Protein AF-A0A1F3X5K0-F1 (afdb_monomer_lite)

pLDDT: mean 75.45, std 17.31, range [37.12, 91.31]

Foldseek 3Di:
DQFADDDDPDCRVVVLVPDDPQQNVLVVVQNSCVRVVHHGPDWDDPPVVHPPDIDHDDDDPVPPPPVVVVVVVVVPPDD

Sequence (79 aa):
MKIKPVEFLGDALDALRSFPPQARRLAGFQVDRIQRGLEPVDWKPLLAVGKGVKEIRIWDEADIDLATDRYKALIRSKK

Structure (mmCIF, N/CA/C/O backbone):
data_AF-A0A1F3X5K0-F1
#
_entry.id   AF-A0A1F3X5K0-F1
#
loop_
_atom_site.group_PDB
_atom_site.id
_atom_site.type_symbol
_atom_site.label_atom_id
_atom_site.label_alt_id
_atom_site.label_comp_id
_atom_site.label_asym_id
_atom_site.label_entity_id
_atom_site.label_seq_id
_atom_site.pdbx_PDB_ins_code
_atom_site.Cartn_x
_atom_site.Cartn_y
_atom_site.Cartn_z
_atom_site.occupancy
_atom_site.B_iso_or_equiv
_atom_site.auth_seq_id
_atom_site.auth_comp_id
_atom_site.auth_asym_id
_atom_site.auth_atom_id
_atom_site.pdbx_PDB_model_num
ATOM 1 N N . MET A 1 1 ? 9.088 -2.224 19.843 1.00 63.41 1 MET A N 1
ATOM 2 C CA . MET A 1 1 ? 7.959 -1.540 19.165 1.00 63.41 1 MET A CA 1
ATOM 3 C C . MET A 1 1 ? 6.887 -2.567 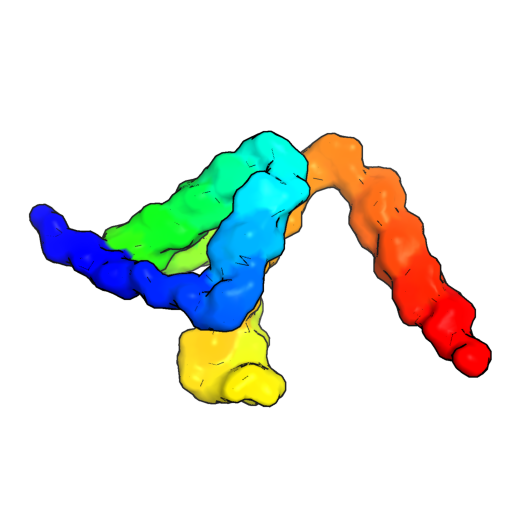18.840 1.00 63.41 1 MET A C 1
ATOM 5 O O . MET A 1 1 ? 7.243 -3.646 18.386 1.00 63.41 1 MET A O 1
ATOM 9 N N . LYS A 1 2 ? 5.606 -2.263 19.082 1.00 77.69 2 LYS A N 1
ATOM 10 C CA . LYS A 1 2 ? 4.483 -3.141 18.714 1.00 77.69 2 LYS A CA 1
ATOM 11 C C . LYS A 1 2 ? 4.061 -2.820 17.277 1.00 77.69 2 LYS A C 1
ATOM 13 O O . LYS A 1 2 ? 3.666 -1.692 17.004 1.00 77.69 2 LYS A O 1
ATOM 18 N N . ILE A 1 3 ? 4.197 -3.789 16.377 1.00 86.56 3 ILE A N 1
ATOM 19 C CA . ILE A 1 3 ? 3.791 -3.682 14.969 1.00 86.56 3 ILE A CA 1
ATOM 20 C C . ILE A 1 3 ? 2.265 -3.844 14.904 1.00 86.56 3 ILE A C 1
ATOM 22 O O . ILE A 1 3 ? 1.717 -4.744 15.544 1.00 86.56 3 ILE A O 1
ATOM 26 N N . LYS A 1 4 ? 1.566 -2.968 14.175 1.00 85.56 4 LYS A N 1
ATOM 27 C CA . LYS A 1 4 ? 0.124 -3.114 13.940 1.00 85.56 4 LYS A CA 1
ATOM 28 C C . LYS A 1 4 ? -0.113 -4.302 12.996 1.00 85.56 4 LYS A C 1
ATOM 30 O O . LYS A 1 4 ? 0.558 -4.383 11.964 1.00 85.56 4 LYS A O 1
ATOM 35 N N . PRO A 1 5 ? -1.035 -5.223 13.317 1.00 85.19 5 PRO A N 1
ATOM 36 C CA . PRO A 1 5 ? -1.375 -6.306 12.405 1.00 85.19 5 PRO A CA 1
ATOM 37 C C . PRO A 1 5 ? -1.997 -5.740 11.123 1.00 85.19 5 PRO A C 1
ATOM 39 O O . PRO A 1 5 ? -2.671 -4.711 11.155 1.00 85.19 5 PRO A O 1
ATOM 42 N N . VAL A 1 6 ? -1.746 -6.414 10.001 1.00 84.25 6 VAL A N 1
ATOM 43 C CA . VAL A 1 6 ? -2.369 -6.124 8.704 1.00 84.25 6 VAL A CA 1
ATOM 44 C C . VAL A 1 6 ? -3.140 -7.356 8.290 1.00 84.25 6 VAL A C 1
ATOM 46 O O . VAL A 1 6 ? -2.616 -8.467 8.347 1.00 84.25 6 VAL A O 1
ATOM 49 N N . GLU A 1 7 ? -4.376 -7.137 7.874 1.00 85.69 7 GLU A N 1
ATOM 50 C CA . GLU A 1 7 ? -5.249 -8.164 7.337 1.00 85.69 7 GLU A CA 1
ATOM 51 C C . GLU A 1 7 ? -5.494 -7.860 5.859 1.00 85.69 7 GLU A C 1
ATOM 53 O O . GLU A 1 7 ? -5.833 -6.732 5.494 1.00 85.69 7 GLU A O 1
ATOM 58 N N . PHE A 1 8 ? -5.279 -8.859 5.005 1.00 84.00 8 PHE A N 1
ATOM 59 C CA . PHE A 1 8 ? -5.620 -8.783 3.590 1.00 84.00 8 PHE A CA 1
ATOM 60 C C . PHE A 1 8 ? -6.994 -9.418 3.404 1.00 84.00 8 PHE A C 1
ATOM 62 O O . PHE A 1 8 ? -7.197 -10.568 3.786 1.00 84.00 8 PHE A O 1
ATOM 69 N N . LEU A 1 9 ? -7.931 -8.667 2.830 1.00 83.94 9 LEU A N 1
ATOM 70 C CA . LEU A 1 9 ? -9.300 -9.124 2.610 1.00 83.94 9 LEU A CA 1
ATOM 71 C C . LEU A 1 9 ? -9.461 -9.674 1.190 1.00 83.94 9 LEU A C 1
ATOM 73 O O . LEU A 1 9 ? -8.925 -9.103 0.241 1.00 83.94 9 LEU A O 1
ATOM 77 N N . GLY A 1 10 ? -10.233 -10.752 1.045 1.00 87.19 10 GLY A N 1
ATOM 78 C CA . GLY A 1 10 ? -10.526 -11.354 -0.257 1.00 87.19 10 GLY A CA 1
ATOM 79 C C . GLY A 1 10 ? -9.263 -11.803 -0.997 1.00 87.19 10 GLY A C 1
ATOM 80 O O . GLY A 1 10 ? -8.408 -12.477 -0.428 1.00 87.19 10 GLY A O 1
ATOM 81 N N . ASP A 1 11 ? -9.143 -11.407 -2.262 1.00 87.06 11 ASP A N 1
ATOM 82 C CA . ASP A 1 11 ? -8.021 -11.724 -3.153 1.00 87.06 11 ASP A CA 1
ATOM 83 C C . ASP A 1 11 ? -6.873 -10.700 -3.088 1.00 87.06 11 ASP A C 1
ATOM 85 O O . ASP A 1 11 ? -5.905 -10.800 -3.846 1.00 87.06 11 ASP A O 1
ATOM 89 N N . ALA A 1 12 ? -6.926 -9.728 -2.168 1.00 83.81 12 ALA A N 1
ATOM 90 C CA . ALA A 1 12 ? -5.977 -8.615 -2.124 1.00 83.81 12 ALA A CA 1
ATOM 91 C C . ALA A 1 12 ? -4.509 -9.061 -1.994 1.00 83.81 12 ALA A C 1
ATOM 93 O O . ALA A 1 12 ? -3.620 -8.445 -2.584 1.00 83.81 12 ALA A O 1
ATOM 94 N N . LEU A 1 13 ? -4.235 -10.133 -1.240 1.00 85.25 13 LEU A N 1
ATOM 95 C CA . LEU A 1 13 ? -2.876 -10.662 -1.091 1.00 85.25 13 LEU A CA 1
ATOM 96 C C . LEU A 1 13 ? -2.363 -11.295 -2.391 1.00 85.25 13 LEU A C 1
ATOM 98 O O . LEU A 1 13 ? -1.194 -11.122 -2.742 1.00 85.25 13 LEU A O 1
ATOM 102 N N . ASP A 1 14 ? -3.222 -12.010 -3.110 1.00 86.19 14 ASP A N 1
ATOM 103 C CA . ASP A 1 14 ? -2.850 -12.670 -4.360 1.00 86.19 14 ASP A CA 1
ATOM 104 C C . ASP A 1 14 ? -2.715 -11.655 -5.499 1.00 86.19 14 ASP A C 1
ATOM 106 O O . ASP A 1 14 ? -1.728 -11.689 -6.241 1.00 86.19 14 ASP A O 1
ATOM 110 N N . ALA A 1 15 ? -3.606 -10.660 -5.552 1.00 85.44 15 ALA A N 1
ATOM 111 C CA . ALA A 1 15 ? -3.462 -9.494 -6.415 1.00 85.44 15 ALA A CA 1
ATOM 112 C C . ALA A 1 15 ? -2.113 -8.798 -6.174 1.00 85.44 15 ALA A C 1
ATOM 114 O O . ALA A 1 15 ? -1.349 -8.587 -7.117 1.00 85.44 15 ALA A O 1
ATOM 115 N N . LEU A 1 16 ? -1.750 -8.539 -4.913 1.00 85.12 16 LEU A N 1
ATOM 116 C CA . LEU A 1 16 ? -0.467 -7.926 -4.576 1.00 85.12 16 LEU A CA 1
ATOM 117 C C . LEU A 1 16 ? 0.739 -8.784 -5.000 1.00 85.12 16 LEU A C 1
ATOM 119 O O . LEU A 1 16 ? 1.763 -8.260 -5.442 1.00 85.12 16 LEU A O 1
ATOM 123 N N . ARG A 1 17 ? 0.639 -10.112 -4.886 1.00 86.25 17 ARG A N 1
ATOM 124 C CA . ARG A 1 17 ? 1.701 -11.040 -5.308 1.00 86.25 17 ARG A CA 1
ATOM 125 C C . ARG A 1 17 ? 1.919 -11.044 -6.818 1.00 86.25 17 ARG A C 1
ATOM 127 O O . ARG A 1 17 ? 3.066 -11.243 -7.230 1.00 86.25 17 ARG A O 1
ATOM 134 N N . SER A 1 18 ? 0.861 -10.804 -7.596 1.00 87.88 18 SER A N 1
ATOM 135 C CA . SER A 1 18 ? 0.887 -10.730 -9.064 1.00 87.88 18 SER A CA 1
ATOM 136 C C . SER A 1 18 ? 1.490 -9.437 -9.625 1.00 87.88 18 SER A C 1
ATOM 138 O O . SER A 1 18 ? 1.759 -9.356 -10.823 1.00 87.88 18 SER A O 1
ATOM 140 N N . PHE A 1 19 ? 1.726 -8.426 -8.781 1.00 82.56 19 PHE A N 1
ATOM 141 C CA . PHE A 1 19 ? 2.318 -7.167 -9.224 1.00 82.56 19 PHE A CA 1
ATOM 142 C C . PHE A 1 19 ? 3.748 -7.367 -9.751 1.00 82.56 19 PHE A C 1
ATOM 144 O O . PHE A 1 19 ? 4.471 -8.249 -9.265 1.00 82.56 19 PHE A O 1
ATOM 151 N N . PRO A 1 20 ? 4.203 -6.502 -10.681 1.00 87.25 20 PRO A N 1
ATOM 152 C CA . PRO A 1 20 ? 5.603 -6.448 -11.078 1.00 87.25 20 PRO A CA 1
ATOM 153 C C . PRO A 1 20 ? 6.533 -6.353 -9.857 1.00 87.25 20 PRO A C 1
ATOM 155 O O . PRO A 1 20 ? 6.166 -5.735 -8.849 1.00 87.25 20 PRO A O 1
ATOM 158 N N . PRO A 1 21 ? 7.755 -6.918 -9.913 1.00 86.06 21 PRO A N 1
ATOM 159 C CA . PRO A 1 21 ? 8.652 -6.969 -8.759 1.00 86.06 21 PRO A CA 1
ATOM 160 C C . PRO A 1 21 ? 8.899 -5.614 -8.080 1.00 86.06 21 PRO A C 1
ATOM 162 O O . PRO A 1 21 ? 9.002 -5.561 -6.853 1.00 86.06 21 PRO A O 1
ATOM 165 N N . GLN A 1 22 ? 8.979 -4.527 -8.852 1.00 83.75 22 GLN A N 1
ATOM 166 C CA . GLN A 1 22 ? 9.184 -3.173 -8.337 1.00 83.75 22 GLN A CA 1
ATOM 167 C C . GLN A 1 22 ? 7.950 -2.651 -7.596 1.00 83.75 22 GLN A C 1
ATOM 169 O O . GLN A 1 22 ? 8.056 -2.321 -6.414 1.00 83.75 22 GLN A O 1
ATOM 174 N N . ALA A 1 23 ? 6.777 -2.687 -8.229 1.00 83.75 23 ALA A N 1
ATOM 175 C CA . ALA A 1 23 ? 5.509 -2.318 -7.601 1.00 83.75 23 ALA A CA 1
ATOM 176 C C . ALA A 1 23 ? 5.224 -3.132 -6.326 1.00 83.75 23 ALA A C 1
ATOM 178 O O . ALA A 1 23 ? 4.825 -2.573 -5.305 1.00 83.75 23 ALA A O 1
ATOM 179 N N . ARG A 1 24 ? 5.512 -4.441 -6.333 1.00 86.19 24 ARG A N 1
ATOM 180 C CA . ARG A 1 24 ? 5.351 -5.310 -5.158 1.00 86.19 24 ARG A CA 1
ATOM 181 C C . ARG A 1 24 ? 6.280 -4.922 -4.004 1.00 86.19 24 ARG A C 1
ATOM 183 O O . ARG A 1 24 ? 5.851 -4.918 -2.851 1.00 86.19 24 ARG A O 1
ATOM 190 N N . ARG A 1 25 ? 7.543 -4.574 -4.289 1.00 87.38 25 ARG A N 1
ATOM 191 C CA . ARG A 1 25 ? 8.483 -4.068 -3.268 1.00 87.38 25 ARG A CA 1
ATOM 192 C C . ARG A 1 25 ? 8.010 -2.741 -2.682 1.00 87.38 25 ARG A C 1
ATOM 194 O O . ARG A 1 25 ? 8.006 -2.589 -1.462 1.00 87.38 25 ARG A O 1
ATOM 201 N N . LEU A 1 26 ? 7.587 -1.810 -3.537 1.00 87.56 26 LEU A N 1
ATOM 202 C CA . LEU A 1 26 ? 7.074 -0.511 -3.105 1.00 87.56 26 LEU A CA 1
ATOM 203 C C . LEU A 1 26 ? 5.831 -0.677 -2.226 1.00 87.56 26 LEU A C 1
ATOM 205 O O . LEU A 1 26 ? 5.763 -0.076 -1.158 1.00 87.56 26 LEU A O 1
ATOM 209 N N . ALA A 1 27 ? 4.902 -1.553 -2.607 1.00 87.56 27 ALA A N 1
ATOM 210 C CA . ALA A 1 27 ? 3.731 -1.868 -1.797 1.00 87.56 27 ALA A CA 1
ATOM 211 C C . ALA A 1 27 ? 4.108 -2.401 -0.411 1.00 87.56 27 ALA A C 1
ATOM 213 O O . ALA A 1 27 ? 3.590 -1.914 0.593 1.00 87.56 27 ALA A O 1
ATOM 214 N N . GLY A 1 28 ? 5.047 -3.351 -0.342 1.00 90.50 28 GLY A N 1
ATOM 215 C CA . GLY A 1 28 ? 5.535 -3.894 0.928 1.00 90.50 28 GLY A CA 1
ATOM 216 C C . GLY A 1 28 ? 6.122 -2.817 1.843 1.00 90.50 28 GLY A C 1
ATOM 217 O O . GLY A 1 28 ? 5.833 -2.803 3.038 1.00 90.50 28 GLY A O 1
ATOM 218 N N . PHE A 1 29 ? 6.870 -1.864 1.280 1.00 89.94 29 PHE A N 1
ATOM 219 C CA . PHE A 1 29 ? 7.391 -0.721 2.033 1.00 89.94 29 PHE A CA 1
ATOM 220 C C . PHE A 1 29 ? 6.273 0.175 2.588 1.00 89.94 29 PHE A C 1
ATOM 222 O O . PHE A 1 29 ? 6.324 0.573 3.751 1.00 89.94 29 PHE A O 1
ATOM 229 N N . GLN A 1 30 ? 5.234 0.467 1.799 1.00 89.62 30 GLN A N 1
ATOM 230 C CA . GLN A 1 30 ? 4.099 1.264 2.282 1.00 89.62 30 GLN A CA 1
ATOM 231 C C . GLN A 1 30 ? 3.307 0.536 3.380 1.00 89.62 30 GLN A C 1
ATOM 233 O O . GLN A 1 30 ? 2.879 1.165 4.348 1.00 89.62 30 GLN A O 1
ATOM 238 N N . VAL A 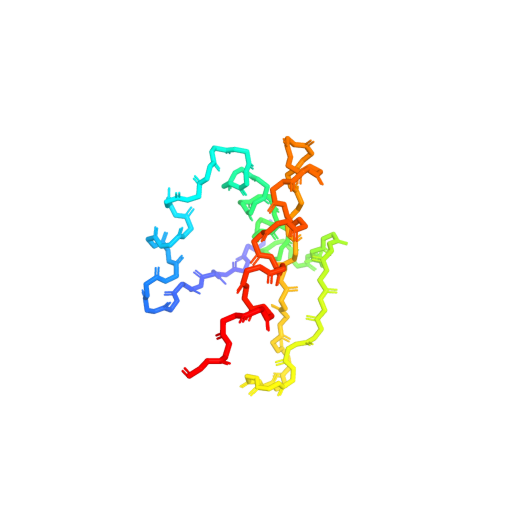1 31 ? 3.155 -0.787 3.272 1.00 89.75 31 VAL A N 1
ATOM 239 C CA . VAL A 1 31 ? 2.519 -1.608 4.313 1.00 89.75 31 VAL A CA 1
ATOM 240 C C . VAL A 1 31 ? 3.334 -1.573 5.611 1.00 89.75 31 VAL A C 1
ATOM 242 O O . VAL A 1 31 ? 2.761 -1.293 6.662 1.00 89.75 31 VAL A O 1
ATOM 245 N N . ASP A 1 32 ? 4.658 -1.760 5.557 1.00 90.12 32 ASP A N 1
ATOM 246 C CA . ASP A 1 32 ? 5.531 -1.685 6.744 1.00 90.12 32 ASP A CA 1
ATOM 247 C C . ASP A 1 32 ? 5.424 -0.320 7.453 1.00 90.12 32 ASP A C 1
ATOM 249 O O . ASP A 1 32 ? 5.334 -0.258 8.683 1.00 90.12 32 ASP A O 1
ATOM 253 N N . ARG A 1 33 ? 5.321 0.782 6.696 1.00 90.06 33 ARG A N 1
ATO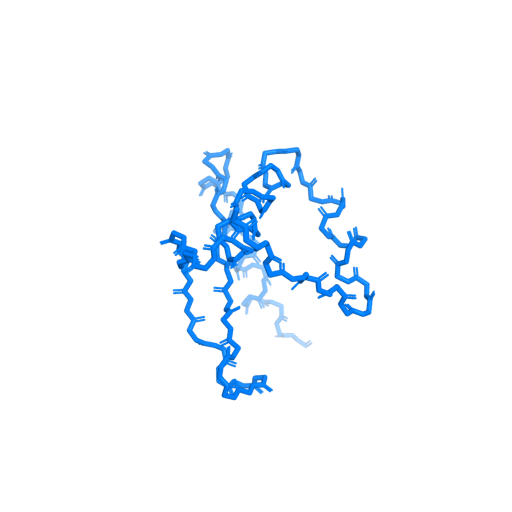M 254 C CA . ARG A 1 33 ? 5.074 2.117 7.268 1.00 90.06 33 ARG A CA 1
ATOM 255 C C . ARG A 1 33 ? 3.785 2.155 8.085 1.00 90.06 33 ARG A C 1
ATOM 257 O O . ARG A 1 33 ? 3.827 2.546 9.253 1.00 90.06 33 ARG A O 1
ATOM 264 N N . ILE A 1 34 ? 2.670 1.693 7.516 1.00 89.50 34 ILE A N 1
ATOM 265 C CA . ILE A 1 34 ? 1.373 1.638 8.214 1.00 89.50 34 ILE A CA 1
ATOM 266 C C . ILE A 1 34 ? 1.481 0.781 9.476 1.00 89.50 34 ILE A C 1
ATOM 268 O O . ILE A 1 34 ? 1.005 1.171 10.548 1.00 89.50 34 ILE A O 1
ATOM 272 N N . GLN A 1 35 ? 2.152 -0.365 9.373 1.00 89.62 35 GLN A N 1
ATOM 273 C CA . GLN A 1 35 ? 2.366 -1.270 10.493 1.00 89.62 35 GLN A CA 1
ATOM 274 C C . GLN A 1 35 ? 3.161 -0.628 11.637 1.00 89.62 35 GLN A C 1
ATOM 276 O O . GLN A 1 35 ? 2.893 -0.897 12.809 1.00 89.62 35 GLN A O 1
ATOM 281 N N . ARG A 1 36 ? 4.093 0.274 11.323 1.00 91.31 36 ARG A N 1
ATOM 282 C CA . ARG A 1 36 ? 4.846 1.073 12.306 1.00 91.31 36 ARG A CA 1
ATOM 283 C C . ARG A 1 36 ? 4.090 2.301 12.811 1.00 91.31 36 ARG A C 1
ATOM 285 O O . ARG A 1 36 ? 4.613 3.033 13.645 1.00 91.31 36 ARG A O 1
ATOM 292 N N . GLY A 1 37 ? 2.862 2.520 12.343 1.00 89.12 37 GLY A N 1
ATOM 293 C CA . GLY A 1 37 ? 2.053 3.685 12.691 1.00 89.12 37 GLY A CA 1
ATOM 294 C C . GLY A 1 37 ? 2.428 4.955 11.928 1.00 89.12 37 GLY A C 1
ATOM 295 O O . GLY A 1 37 ? 2.026 6.034 12.348 1.00 89.12 37 GLY A O 1
ATOM 296 N N . LEU A 1 38 ? 3.177 4.829 10.832 1.00 89.56 38 LEU A N 1
ATOM 297 C CA . LEU A 1 38 ? 3.483 5.917 9.911 1.00 89.56 38 LEU A CA 1
ATOM 298 C C . LEU A 1 38 ? 2.433 5.986 8.797 1.00 89.56 38 LEU A C 1
ATOM 300 O O . LEU A 1 38 ? 1.799 4.992 8.447 1.00 89.56 38 LEU A O 1
ATOM 304 N N . GLU A 1 39 ? 2.295 7.163 8.198 1.00 87.19 39 GLU A N 1
ATOM 305 C CA . GLU A 1 39 ? 1.479 7.346 6.999 1.00 87.19 39 GLU A CA 1
ATOM 306 C C . GLU A 1 39 ? 2.212 6.832 5.745 1.00 87.19 39 GLU A C 1
ATOM 308 O O . GLU A 1 39 ? 3.447 6.962 5.660 1.00 87.19 39 GLU A O 1
ATOM 313 N N . PRO A 1 40 ? 1.487 6.271 4.756 1.00 87.19 40 PRO A N 1
ATOM 314 C CA . PRO A 1 40 ? 2.037 6.005 3.430 1.00 87.19 40 PRO A CA 1
ATOM 315 C C . PRO A 1 40 ? 2.594 7.279 2.795 1.00 87.19 40 PRO A C 1
ATOM 317 O O . PRO A 1 40 ? 2.179 8.386 3.131 1.00 87.19 40 PRO A O 1
ATOM 320 N N . VAL A 1 41 ? 3.533 7.118 1.868 1.00 86.69 41 VAL A N 1
ATOM 321 C CA . VAL A 1 41 ? 4.180 8.250 1.188 1.00 86.69 41 VAL A CA 1
ATOM 322 C C . VAL A 1 41 ? 3.211 8.966 0.244 1.00 86.69 41 VAL A C 1
ATOM 324 O O . VAL A 1 41 ? 3.141 10.188 0.271 1.00 86.69 41 VAL A O 1
ATOM 327 N N . ASP A 1 42 ? 2.444 8.213 -0.547 1.00 85.50 42 ASP A N 1
ATOM 328 C CA . ASP A 1 42 ? 1.408 8.744 -1.437 1.00 85.50 42 ASP A CA 1
ATOM 329 C C . ASP A 1 42 ? 0.106 7.973 -1.209 1.00 85.50 42 ASP A C 1
ATOM 331 O O . ASP A 1 42 ? 0.036 6.750 -1.388 1.00 85.50 42 ASP A O 1
ATOM 335 N N . TRP A 1 43 ? -0.919 8.687 -0.751 1.00 88.12 43 TRP A N 1
ATOM 336 C CA . TRP A 1 43 ? -2.244 8.134 -0.538 1.00 88.12 43 TRP A CA 1
ATOM 337 C C . TRP A 1 43 ? -3.328 9.204 -0.639 1.00 88.12 43 TRP A C 1
ATOM 339 O O . TRP A 1 43 ? -3.084 10.398 -0.466 1.00 88.12 43 TRP A O 1
ATOM 349 N N . LYS A 1 44 ? -4.563 8.757 -0.865 1.00 86.81 44 LYS A N 1
ATOM 350 C CA . LYS A 1 44 ? -5.763 9.601 -0.776 1.00 86.81 44 LYS A CA 1
ATOM 351 C C . LYS A 1 44 ? -6.880 8.884 -0.011 1.00 86.81 44 LYS A C 1
ATOM 353 O O . LYS A 1 44 ? -6.922 7.652 -0.012 1.00 86.81 44 LYS A O 1
ATOM 358 N N . PRO A 1 45 ? -7.788 9.611 0.658 1.00 84.44 45 PRO A N 1
ATOM 359 C CA . PRO A 1 45 ? -8.948 8.992 1.287 1.00 84.44 45 PRO A CA 1
ATOM 360 C C . PRO A 1 45 ? -9.860 8.365 0.227 1.00 84.44 45 PRO A C 1
ATOM 362 O O . PRO A 1 45 ? -10.180 9.001 -0.779 1.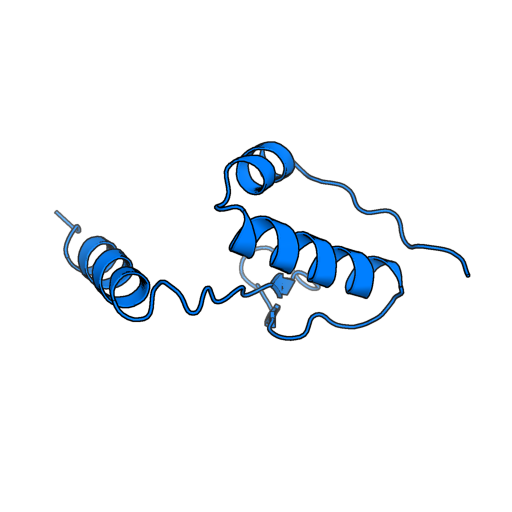00 84.44 45 PRO A O 1
ATOM 365 N N . LEU A 1 46 ? -10.315 7.136 0.472 1.00 83.56 46 LEU A N 1
ATOM 366 C CA . LEU A 1 46 ? -11.237 6.424 -0.411 1.00 83.56 46 LEU A CA 1
ATOM 367 C C . LEU A 1 46 ? -12.637 6.377 0.210 1.00 83.56 46 LEU A C 1
ATOM 369 O O . LEU A 1 46 ? -13.103 5.355 0.713 1.00 83.56 46 LEU A O 1
ATOM 373 N N . LEU A 1 47 ? -13.314 7.527 0.169 1.00 81.88 47 LEU A N 1
ATOM 374 C CA . LEU A 1 47 ? -14.602 7.742 0.841 1.00 81.88 47 LEU A CA 1
ATOM 375 C C . LEU A 1 47 ? -15.729 6.835 0.329 1.00 81.88 47 LEU A C 1
ATOM 377 O O . LEU A 1 47 ? -16.661 6.561 1.077 1.00 81.88 47 LEU A O 1
ATOM 381 N N . ALA A 1 48 ? -15.632 6.359 -0.916 1.00 82.25 48 ALA A N 1
ATOM 382 C CA . ALA A 1 48 ? -16.612 5.453 -1.510 1.00 82.25 48 ALA A CA 1
ATOM 383 C C . ALA A 1 48 ? -16.643 4.069 -0.836 1.00 82.25 48 ALA A C 1
ATOM 385 O O . ALA A 1 48 ? -17.681 3.417 -0.855 1.00 82.25 48 ALA A O 1
ATOM 386 N N . VAL A 1 49 ? -15.529 3.629 -0.236 1.00 78.50 49 VAL A N 1
ATOM 387 C CA . VAL A 1 49 ? -15.454 2.354 0.500 1.00 78.50 49 VAL A CA 1
ATOM 388 C C . VAL A 1 49 ? -15.824 2.558 1.968 1.00 78.50 49 VAL A C 1
ATOM 390 O O . VAL A 1 49 ? -16.522 1.735 2.553 1.00 78.50 49 VAL A O 1
ATOM 393 N N . GLY A 1 50 ? -15.389 3.666 2.573 1.00 78.88 50 GLY A N 1
ATOM 394 C CA . GLY A 1 50 ? -15.774 4.011 3.937 1.00 78.88 50 GLY A CA 1
ATOM 395 C C . GLY A 1 50 ? -14.873 5.051 4.595 1.00 78.88 50 GLY A C 1
ATOM 396 O O . GLY A 1 50 ? -13.785 5.381 4.117 1.00 78.88 50 GLY A O 1
ATOM 397 N N . LYS A 1 51 ? -15.324 5.575 5.740 1.00 81.69 51 LYS A N 1
ATOM 398 C CA . LYS A 1 51 ? -14.520 6.486 6.565 1.00 81.69 51 LYS A CA 1
ATOM 399 C C . LYS A 1 51 ? -13.279 5.759 7.087 1.00 81.69 51 LYS A C 1
ATOM 401 O O . LYS A 1 51 ? -13.378 4.656 7.609 1.00 81.69 51 LYS A O 1
ATOM 406 N N . GLY A 1 52 ? -12.120 6.403 6.970 1.00 79.00 52 GLY A N 1
ATOM 407 C CA . GLY A 1 52 ? -10.840 5.851 7.426 1.00 79.00 52 GLY A CA 1
ATOM 408 C C . GLY A 1 52 ? -10.131 4.950 6.412 1.00 79.00 52 GLY A C 1
ATOM 409 O O . GLY A 1 52 ? -8.993 4.560 6.664 1.00 79.00 52 GLY A O 1
ATOM 410 N N . VAL A 1 53 ? -10.743 4.669 5.256 1.00 82.25 53 VAL A N 1
ATOM 411 C CA . VAL A 1 53 ? -10.093 3.918 4.175 1.00 82.25 53 VAL A CA 1
ATOM 412 C C . VAL A 1 53 ? -9.165 4.840 3.389 1.00 82.25 53 VAL A C 1
ATOM 414 O O . VAL A 1 53 ? -9.539 5.954 3.010 1.00 82.25 53 VAL A O 1
ATOM 417 N N . LYS A 1 54 ? -7.946 4.365 3.136 1.00 83.12 54 LYS A N 1
ATOM 418 C CA . LYS A 1 54 ? -6.909 5.077 2.387 1.00 83.12 54 LYS A CA 1
ATOM 419 C C . LYS A 1 54 ? -6.490 4.238 1.189 1.00 83.12 54 LYS A C 1
ATOM 421 O O . LYS A 1 54 ? -6.182 3.060 1.339 1.00 83.12 54 LYS A O 1
ATOM 426 N N . GLU A 1 55 ? -6.467 4.851 0.016 1.00 87.06 55 GLU A N 1
ATOM 427 C CA . GLU A 1 55 ? -5.896 4.266 -1.194 1.00 87.06 55 GLU A CA 1
ATOM 428 C C . GLU A 1 55 ? -4.411 4.625 -1.250 1.00 87.06 55 GLU A C 1
ATOM 430 O O . GLU A 1 55 ? -4.080 5.805 -1.352 1.00 87.06 55 GLU A O 1
ATOM 435 N N . ILE A 1 56 ? -3.531 3.623 -1.170 1.00 86.56 56 ILE A N 1
ATOM 436 C CA . ILE A 1 56 ? -2.083 3.790 -1.353 1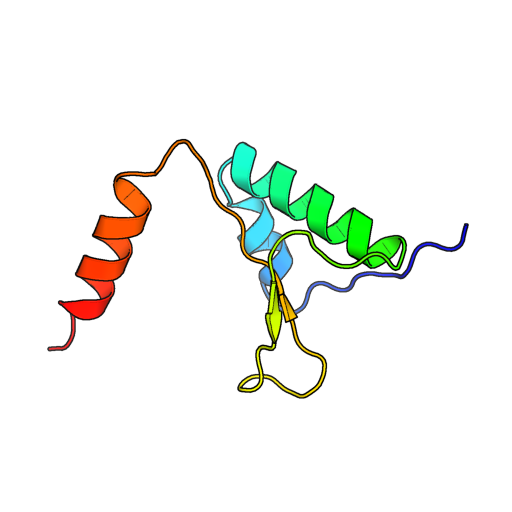.00 86.56 56 ILE A CA 1
ATOM 437 C C . ILE A 1 56 ? -1.795 3.812 -2.850 1.00 86.56 56 ILE A C 1
ATOM 439 O O . ILE A 1 56 ? -2.182 2.889 -3.568 1.00 86.56 56 ILE A O 1
ATOM 443 N N . ARG A 1 57 ? -1.087 4.840 -3.314 1.00 85.62 57 ARG A N 1
ATOM 444 C CA . ARG A 1 57 ? -0.713 4.982 -4.721 1.00 85.62 57 ARG A CA 1
ATOM 445 C C . ARG A 1 57 ? 0.748 4.602 -4.892 1.00 85.62 57 ARG A C 1
ATOM 447 O O . ARG A 1 57 ? 1.612 5.029 -4.131 1.00 85.62 57 ARG A O 1
ATOM 454 N N . ILE A 1 58 ? 1.013 3.754 -5.877 1.00 80.94 58 ILE A N 1
ATOM 455 C CA . ILE A 1 58 ? 2.354 3.277 -6.201 1.00 80.94 58 ILE A CA 1
ATOM 456 C C . ILE A 1 58 ? 2.619 3.659 -7.646 1.00 80.94 58 ILE A C 1
ATOM 458 O O . ILE A 1 58 ? 1.823 3.335 -8.526 1.00 80.94 58 ILE A O 1
ATOM 462 N N . TRP A 1 59 ? 3.737 4.339 -7.864 1.00 75.00 59 TRP A N 1
ATOM 463 C CA . TRP A 1 59 ? 4.221 4.711 -9.183 1.00 75.00 59 TRP A CA 1
ATOM 464 C C . TRP A 1 59 ? 5.403 3.821 -9.524 1.00 75.00 59 TRP A C 1
ATOM 466 O O . TRP A 1 59 ? 6.308 3.653 -8.704 1.00 75.00 59 TRP A O 1
ATOM 476 N N . ASP A 1 60 ? 5.374 3.238 -10.714 1.00 64.81 60 ASP A N 1
ATOM 477 C CA . ASP A 1 60 ? 6.540 2.592 -11.291 1.00 64.81 60 ASP A CA 1
ATOM 478 C C . ASP A 1 60 ? 7.138 3.554 -12.322 1.00 64.81 60 ASP A C 1
ATOM 480 O O . ASP A 1 60 ? 6.476 3.922 -13.292 1.00 64.81 60 ASP A O 1
ATOM 484 N N . GLU A 1 61 ? 8.369 4.008 -12.088 1.00 52.22 61 GLU A N 1
ATOM 485 C CA . GLU A 1 61 ? 9.098 4.895 -13.007 1.00 52.22 61 GLU A CA 1
ATOM 486 C C . GLU A 1 61 ? 9.422 4.208 -14.346 1.00 52.22 61 GLU A C 1
ATOM 488 O O . GLU A 1 61 ? 9.784 4.884 -15.305 1.00 52.22 61 GLU A O 1
ATOM 493 N N . ALA A 1 62 ? 9.234 2.886 -14.449 1.00 50.62 62 ALA A N 1
ATOM 494 C CA . ALA A 1 62 ? 9.342 2.158 -15.711 1.00 50.62 62 ALA A CA 1
ATOM 495 C C . ALA A 1 62 ? 8.193 2.446 -16.703 1.00 50.62 62 ALA A C 1
ATOM 497 O O . ALA A 1 62 ? 8.324 2.115 -17.877 1.00 50.62 62 ALA A O 1
ATOM 498 N N . ASP A 1 63 ? 7.099 3.081 -16.263 1.00 47.59 63 ASP A N 1
ATOM 499 C CA . ASP A 1 63 ? 5.839 3.167 -17.015 1.00 47.59 63 ASP A CA 1
ATOM 500 C C . ASP A 1 63 ? 5.282 4.601 -17.128 1.00 47.59 63 ASP A C 1
ATOM 502 O O . ASP A 1 63 ? 4.071 4.828 -17.031 1.00 47.59 63 ASP A O 1
ATOM 506 N N . I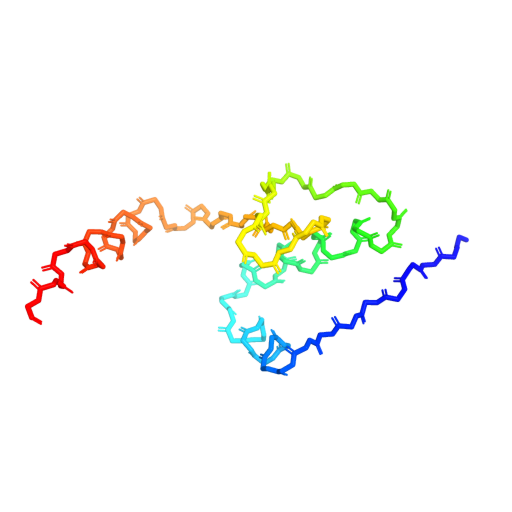LE A 1 64 ? 6.137 5.593 -17.414 1.00 45.41 64 ILE A N 1
ATOM 507 C CA . ILE A 1 64 ? 5.640 6.910 -17.867 1.00 45.41 64 ILE A CA 1
ATOM 508 C C . ILE A 1 64 ? 4.782 6.767 -19.151 1.00 45.41 64 ILE A C 1
ATOM 510 O O . ILE A 1 64 ? 3.851 7.551 -19.349 1.00 45.41 64 ILE A O 1
ATOM 514 N N . ASP A 1 65 ? 4.979 5.710 -19.951 1.00 45.00 65 ASP A N 1
ATOM 515 C CA . ASP A 1 65 ? 4.177 5.452 -21.160 1.00 45.00 65 ASP A CA 1
ATOM 516 C C . ASP A 1 65 ? 2.923 4.576 -20.935 1.00 45.00 65 ASP A C 1
ATOM 518 O O . ASP A 1 65 ? 1.848 4.881 -21.460 1.00 45.00 65 ASP A O 1
ATOM 522 N N . LEU A 1 66 ? 2.976 3.527 -20.107 1.00 46.62 66 LEU A N 1
ATOM 523 C CA . LEU A 1 66 ? 1.853 2.578 -19.954 1.00 46.62 66 LEU A CA 1
ATOM 524 C C . LEU A 1 66 ? 0.749 3.058 -18.999 1.00 46.62 66 LEU A C 1
ATOM 526 O O . LEU A 1 66 ? -0.420 2.697 -19.188 1.00 46.62 66 LEU A O 1
ATOM 530 N N . ALA A 1 67 ? 1.067 3.902 -18.010 1.00 45.38 67 ALA A N 1
ATOM 531 C CA . ALA A 1 67 ? 0.064 4.466 -17.100 1.00 45.38 67 ALA A CA 1
ATOM 532 C C . ALA A 1 67 ? -0.938 5.376 -17.837 1.00 45.38 67 ALA A C 1
ATOM 534 O O . ALA A 1 67 ? -2.131 5.393 -17.518 1.00 45.38 67 ALA A O 1
ATOM 535 N N . THR A 1 68 ? -0.471 6.078 -18.872 1.00 49.34 68 THR A N 1
ATOM 536 C CA . THR A 1 68 ? -1.297 6.960 -19.701 1.00 49.34 68 THR A CA 1
ATOM 537 C C . THR A 1 68 ? -2.183 6.158 -20.660 1.00 49.34 68 THR A C 1
ATOM 539 O O . THR A 1 68 ? -3.372 6.456 -20.815 1.00 49.34 68 THR A O 1
ATOM 542 N N . ASP A 1 69 ? -1.650 5.098 -21.269 1.00 46.06 69 ASP A N 1
ATOM 543 C CA . ASP A 1 69 ? -2.379 4.323 -22.276 1.00 46.06 69 ASP A CA 1
ATOM 544 C C . ASP A 1 69 ? -3.434 3.380 -21.683 1.00 46.06 69 ASP A C 1
ATOM 546 O O . ASP A 1 69 ? -4.520 3.236 -22.256 1.00 46.06 69 ASP A O 1
ATOM 550 N N . ARG A 1 70 ? -3.211 2.827 -20.482 1.00 47.06 70 ARG A N 1
ATOM 551 C CA . ARG A 1 70 ? -4.224 2.002 -19.797 1.00 47.06 70 ARG A CA 1
ATOM 552 C C . ARG A 1 70 ? -5.433 2.826 -19.340 1.00 47.06 70 ARG A C 1
ATOM 554 O O . ARG A 1 70 ? -6.569 2.361 -19.452 1.00 47.06 70 ARG A O 1
ATOM 561 N N . TYR A 1 71 ? -5.214 4.066 -18.891 1.00 44.38 71 TYR A N 1
ATOM 562 C CA . TYR A 1 71 ? -6.303 4.981 -18.525 1.00 44.38 71 TYR A CA 1
ATOM 563 C C . TYR A 1 71 ? -7.063 5.497 -19.760 1.00 44.38 71 TYR A C 1
ATOM 565 O O . TYR A 1 71 ? -8.292 5.556 -19.730 1.00 44.38 71 TYR A O 1
ATOM 573 N N . LYS A 1 72 ? -6.382 5.780 -20.885 1.00 43.28 72 LYS A N 1
ATOM 574 C CA . LYS A 1 72 ? -7.048 6.086 -22.170 1.00 43.28 72 LYS A CA 1
ATOM 575 C C . LYS A 1 72 ? -7.922 4.924 -22.656 1.00 43.28 72 LYS A C 1
ATOM 577 O O . LYS A 1 72 ? -9.028 5.166 -23.138 1.00 43.28 72 LYS A O 1
ATOM 582 N N . ALA A 1 73 ? -7.465 3.677 -22.513 1.00 43.00 73 ALA A N 1
ATOM 583 C CA . ALA A 1 73 ? -8.239 2.491 -22.889 1.00 43.00 73 ALA A CA 1
ATOM 584 C C . ALA A 1 73 ? -9.503 2.314 -22.024 1.00 43.00 73 ALA A C 1
ATOM 586 O O . ALA A 1 73 ? -10.579 2.045 -22.562 1.00 43.00 73 ALA A O 1
ATOM 587 N N . LEU A 1 74 ? -9.405 2.553 -20.709 1.00 48.12 74 LEU A N 1
ATOM 588 C CA . LEU A 1 74 ? -10.551 2.534 -19.787 1.00 48.12 74 LEU A CA 1
ATOM 589 C C . LEU A 1 74 ? -11.560 3.665 -20.061 1.00 48.12 74 LEU A C 1
ATOM 591 O O . LEU A 1 74 ? -12.759 3.459 -19.897 1.00 48.12 74 LEU A O 1
ATOM 595 N N . ILE A 1 75 ? -11.105 4.836 -20.525 1.00 49.62 75 ILE A N 1
ATOM 596 C CA . ILE A 1 75 ? -11.990 5.958 -20.894 1.00 49.62 75 ILE A CA 1
ATOM 597 C C . ILE A 1 75 ? -12.657 5.731 -22.265 1.00 49.62 75 ILE A C 1
ATOM 599 O O . ILE A 1 75 ? -13.806 6.125 -22.458 1.00 49.62 75 ILE A O 1
ATOM 603 N N . ARG A 1 76 ? -11.973 5.085 -23.221 1.00 43.16 76 ARG A N 1
ATOM 604 C CA . ARG A 1 76 ? -12.481 4.878 -24.592 1.00 43.16 76 ARG A CA 1
ATOM 605 C C . ARG A 1 76 ? -13.423 3.676 -24.725 1.00 43.16 76 ARG A C 1
ATOM 607 O O . ARG A 1 76 ? -14.247 3.656 -25.634 1.00 43.16 76 ARG A O 1
ATOM 614 N N . SER A 1 77 ? -13.347 2.700 -23.822 1.00 37.12 77 SER A N 1
ATOM 615 C CA . SER A 1 77 ? -14.226 1.526 -23.817 1.00 37.12 77 SER A CA 1
ATOM 616 C C . SER A 1 77 ? -15.467 1.739 -22.942 1.00 37.12 77 SER A C 1
ATOM 618 O O . SER A 1 77 ? -15.676 1.051 -21.945 1.00 37.12 77 SER A O 1
ATOM 620 N N . LYS A 1 78 ? -16.324 2.677 -23.345 1.00 46.06 78 LYS A N 1
ATOM 621 C CA . LYS A 1 78 ? -17.764 2.581 -23.085 1.00 46.06 78 LYS A CA 1
ATOM 622 C C . LYS A 1 78 ? -18.468 2.403 -24.425 1.00 46.06 78 LYS A C 1
ATOM 624 O O . LYS A 1 78 ? -18.665 3.374 -25.153 1.00 46.06 78 LYS A O 1
ATOM 629 N N . LYS A 1 79 ? -18.819 1.161 -24.741 1.00 41.59 79 LYS A N 1
ATOM 630 C CA . LYS A 1 79 ? -19.884 0.818 -25.678 1.00 41.59 79 LYS A CA 1
ATOM 631 C C . LYS A 1 79 ? -20.763 -0.229 -25.016 1.00 41.59 79 LYS A C 1
ATOM 633 O O . LYS A 1 79 ? -20.181 -1.071 -24.299 1.00 41.59 79 LYS A O 1
#

Radius of gyration: 14.85 Å; chains: 1; bounding box: 29×22×45 Å

Secondary structure (DSSP, 8-state):
-PPPP----TTHHHHHHHS-HHHHHHHHHHHHHHHTTPPPSSEEE-TTT-TT-EEE----GGGTTHHHHHHHHHHH---